Protein AF-A0A7X7YPT1-F1 (afdb_monomer_lite)

Radius of gyration: 20.03 Å; chains: 1; bounding box: 38×21×62 Å

Secondary structure (DSSP, 8-state):
-HHHHHHHHHHHHHHHHTT-EETTEETHHHHHHHHHHHHHHHHHHHHHHHHHHSPPP------

Foldseek 3Di:
DVCLVVVLVVLLVVQQVVQDADPNDTRNRNSVVVSVVVVVVVVVVVVVVVVVPDDDDDDDDDD

Sequence (63 aa):
SFLINKGSGVLFDYSIETNLRFMGFEGIEAGYFIIFCICAFAYLIGWVIMKALVPRYELIREM

Structure (mmCIF, N/CA/C/O backbone):
data_AF-A0A7X7YPT1-F1
#
_entry.id   AF-A0A7X7YPT1-F1
#
loop_
_atom_site.group_PDB
_atom_site.id
_atom_site.type_symbol
_atom_site.label_atom_id
_atom_site.label_alt_id
_atom_site.label_comp_id
_atom_site.label_asym_id
_atom_site.label_entity_id
_atom_site.label_seq_id
_atom_site.pdbx_PDB_ins_code
_atom_site.Cartn_x
_atom_site.Cartn_y
_atom_site.Cartn_z
_atom_site.occupancy
_atom_site.B_iso_or_equiv
_atom_site.auth_seq_id
_atom_site.auth_comp_id
_atom_site.auth_asym_id
_atom_site.auth_atom_id
_atom_site.pdbx_PDB_model_num
ATOM 1 N N . SER A 1 1 ? 9.447 8.710 4.411 1.00 61.50 1 SER A N 1
ATOM 2 C CA . SER A 1 1 ? 8.690 7.933 5.422 1.00 61.50 1 SER A CA 1
ATOM 3 C C . SER A 1 1 ? 7.627 8.728 6.175 1.00 61.50 1 SER A C 1
ATOM 5 O O . SER A 1 1 ? 6.744 8.116 6.755 1.00 61.50 1 SER A O 1
ATOM 7 N N . PHE A 1 2 ? 7.667 10.068 6.179 1.00 82.19 2 PHE A N 1
ATOM 8 C CA . PHE A 1 2 ? 6.726 10.873 6.969 1.00 82.19 2 PHE A CA 1
ATOM 9 C C . PHE A 1 2 ? 5.255 10.666 6.568 1.00 82.19 2 PHE A C 1
ATOM 11 O O . PHE A 1 2 ? 4.418 10.458 7.436 1.00 82.19 2 PHE A O 1
ATOM 18 N N . LEU A 1 3 ? 4.960 10.632 5.262 1.00 83.12 3 LEU A N 1
ATOM 19 C CA . LEU A 1 3 ? 3.591 10.491 4.748 1.00 83.12 3 LEU A CA 1
ATOM 20 C C . LEU A 1 3 ? 2.941 9.153 5.114 1.00 83.12 3 LEU A C 1
ATOM 22 O O . LEU A 1 3 ? 1.811 9.151 5.589 1.00 83.12 3 LEU A O 1
ATOM 26 N N . ILE A 1 4 ? 3.650 8.031 4.945 1.00 85.69 4 ILE A N 1
ATOM 27 C CA . ILE A 1 4 ? 3.074 6.717 5.253 1.00 85.69 4 ILE A CA 1
ATOM 28 C C . ILE A 1 4 ? 2.927 6.498 6.755 1.00 85.69 4 ILE A C 1
ATOM 30 O O . ILE A 1 4 ? 1.894 6.004 7.164 1.00 85.69 4 ILE A O 1
ATOM 34 N N . ASN A 1 5 ? 3.882 6.955 7.576 1.00 87.25 5 ASN A N 1
ATOM 35 C CA . ASN A 1 5 ? 3.792 6.820 9.033 1.00 87.25 5 ASN A CA 1
ATOM 36 C C . ASN A 1 5 ? 2.705 7.720 9.643 1.00 87.25 5 ASN A C 1
ATOM 38 O O . ASN A 1 5 ? 1.980 7.288 10.535 1.00 87.25 5 ASN A O 1
ATOM 42 N N . LYS A 1 6 ? 2.558 8.967 9.165 1.00 89.81 6 LYS A N 1
ATOM 43 C CA . LYS A 1 6 ? 1.462 9.844 9.610 1.00 89.81 6 LYS A CA 1
ATOM 44 C C . LYS A 1 6 ? 0.112 9.352 9.102 1.00 89.81 6 LYS A C 1
ATOM 46 O O . LYS A 1 6 ? -0.841 9.342 9.871 1.00 89.81 6 LYS A O 1
ATOM 51 N N . GLY A 1 7 ? 0.036 8.950 7.834 1.00 90.00 7 GLY A N 1
ATOM 52 C CA . GLY A 1 7 ? -1.191 8.438 7.230 1.00 90.00 7 GLY A CA 1
ATOM 53 C C . GLY A 1 7 ? -1.648 7.124 7.860 1.00 90.00 7 GLY A C 1
ATOM 54 O O . GLY A 1 7 ? -2.823 6.992 8.181 1.00 90.00 7 GLY A O 1
ATOM 55 N N . SER A 1 8 ? -0.729 6.184 8.104 1.00 90.06 8 SER A N 1
ATOM 56 C CA . SER A 1 8 ? -1.050 4.908 8.749 1.00 90.06 8 SER A CA 1
ATOM 57 C C . SER A 1 8 ? -1.495 5.097 10.191 1.00 90.06 8 SER A C 1
ATOM 59 O O . SER A 1 8 ? -2.439 4.440 10.599 1.00 90.06 8 SER A O 1
ATOM 61 N N . GLY A 1 9 ? -0.872 6.014 10.944 1.00 90.12 9 GLY A N 1
ATOM 62 C CA . GLY A 1 9 ? -1.299 6.330 12.311 1.00 90.12 9 GLY A CA 1
ATOM 63 C C . GLY A 1 9 ? -2.752 6.804 12.360 1.00 90.12 9 GLY A C 1
ATOM 64 O O . GLY A 1 9 ? -3.566 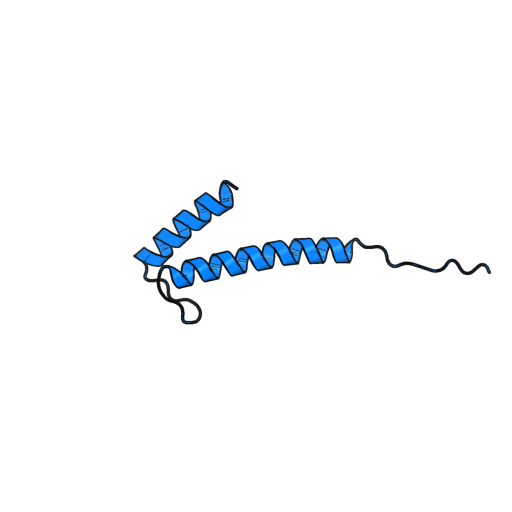6.205 13.050 1.00 90.12 9 GLY A O 1
ATOM 65 N N . VAL A 1 10 ? -3.102 7.791 11.528 1.00 93.44 10 VAL A N 1
ATOM 66 C CA . VAL A 1 10 ? -4.484 8.295 11.431 1.00 93.44 10 VAL A CA 1
ATOM 67 C C . VAL A 1 10 ? -5.453 7.207 10.958 1.00 93.44 10 VAL A C 1
ATOM 69 O O . VAL A 1 10 ? 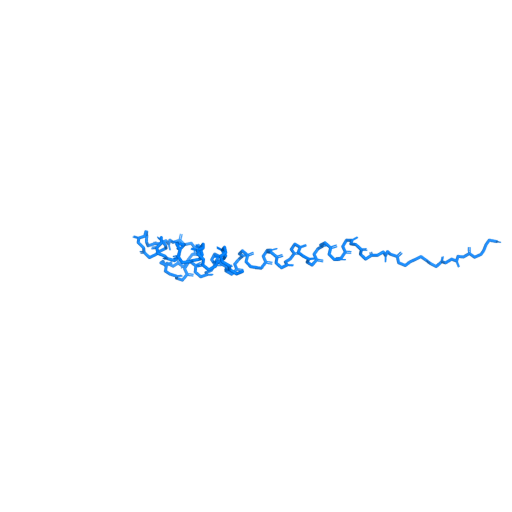-6.569 7.114 11.461 1.00 93.44 10 VAL A O 1
ATOM 72 N N . LEU A 1 11 ? -5.040 6.369 10.001 1.00 91.94 11 LEU A N 1
ATOM 73 C CA . LEU A 1 11 ? -5.868 5.268 9.513 1.00 91.94 11 LEU A CA 1
ATOM 74 C C . LEU A 1 11 ? -6.116 4.214 10.600 1.00 91.94 11 LEU A C 1
ATOM 76 O O . LEU A 1 11 ? -7.220 3.683 10.681 1.00 91.94 11 LEU A O 1
ATOM 80 N N . PHE A 1 12 ? -5.116 3.914 11.431 1.00 92.94 12 PHE A N 1
ATOM 81 C CA . PHE A 1 12 ? -5.265 2.971 12.535 1.00 92.94 12 PHE A CA 1
ATOM 82 C C . PHE A 1 12 ? -6.184 3.522 13.622 1.00 92.94 12 PHE A C 1
ATOM 84 O O . PHE A 1 12 ? -7.100 2.809 14.030 1.00 92.94 12 PHE A O 1
ATOM 91 N N . ASP A 1 13 ? -6.022 4.789 14.006 1.00 93.38 13 ASP A N 1
ATOM 92 C CA . ASP A 1 13 ? -6.920 5.453 14.956 1.00 93.38 13 ASP A CA 1
ATOM 93 C C . ASP A 1 13 ? -8.372 5.410 14.451 1.00 93.38 13 ASP A C 1
ATOM 95 O O . ASP A 1 13 ? -9.267 4.939 15.154 1.00 93.38 13 ASP A O 1
ATOM 99 N N . TYR A 1 14 ? -8.589 5.767 13.179 1.00 92.69 14 TYR A N 1
ATOM 100 C CA . TYR A 1 14 ? -9.898 5.673 12.529 1.00 92.69 14 TYR A CA 1
ATOM 101 C C . TYR A 1 14 ? -10.439 4.239 12.503 1.00 92.69 14 TYR A C 1
ATOM 103 O O . TYR A 1 14 ? -11.628 4.013 12.738 1.00 92.69 14 TYR A O 1
ATOM 111 N N . SER A 1 15 ? -9.579 3.254 12.230 1.00 91.69 15 SER A N 1
ATOM 112 C CA . SER A 1 15 ? -9.988 1.852 12.152 1.00 91.69 15 SER A CA 1
ATOM 113 C C . SER A 1 15 ? -10.488 1.311 13.492 1.00 91.69 15 SER A C 1
ATOM 115 O O . SER A 1 15 ? -11.452 0.548 13.523 1.00 91.69 15 SER A O 1
ATOM 117 N N . ILE A 1 16 ? -9.885 1.755 14.597 1.00 90.94 16 ILE A N 1
ATOM 118 C CA . ILE A 1 16 ? -10.264 1.366 15.956 1.00 90.94 16 ILE A CA 1
ATOM 119 C C . ILE A 1 16 ? -11.536 2.103 16.385 1.00 90.94 16 ILE A C 1
ATOM 121 O O . ILE A 1 16 ? -12.478 1.460 16.846 1.00 90.94 16 ILE A O 1
ATOM 125 N N . GLU A 1 17 ? -11.587 3.427 16.206 1.00 93.31 17 GLU A N 1
ATOM 126 C CA . GLU A 1 17 ? -12.714 4.265 16.639 1.00 93.31 17 GLU A CA 1
ATOM 127 C C . GLU A 1 17 ? -14.021 3.876 15.941 1.00 93.31 17 GLU A C 1
ATOM 129 O O . GLU A 1 17 ? -15.071 3.781 16.574 1.00 93.31 17 GLU A O 1
ATOM 134 N N . THR A 1 18 ? -13.952 3.595 14.639 1.00 88.88 18 THR A N 1
ATOM 135 C CA . THR A 1 18 ? -15.134 3.258 13.833 1.00 88.88 18 THR A CA 1
ATOM 136 C C . THR A 1 18 ? -15.440 1.765 13.779 1.00 88.88 18 THR A C 1
ATOM 138 O O . THR A 1 18 ? -16.411 1.371 13.136 1.00 88.88 18 THR A O 1
ATOM 141 N N . ASN A 1 19 ? -14.631 0.936 14.452 1.00 87.62 19 ASN A N 1
ATOM 142 C CA . ASN A 1 19 ? -14.698 -0.522 14.364 1.00 87.6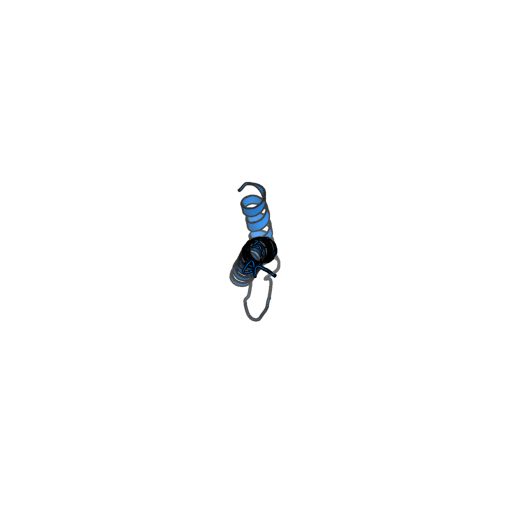2 19 ASN A CA 1
ATOM 143 C C . ASN A 1 19 ? -14.730 -0.994 12.898 1.00 87.62 19 ASN A C 1
ATOM 145 O O . ASN A 1 19 ? -15.635 -1.695 12.448 1.00 87.62 19 ASN A O 1
ATOM 149 N N . LEU A 1 20 ? -13.759 -0.517 12.118 1.00 88.81 20 LEU A N 1
ATOM 150 C CA . LEU A 1 20 ? -13.739 -0.651 10.668 1.00 88.81 20 LEU A CA 1
ATOM 151 C C . LEU A 1 20 ? -13.819 -2.120 10.254 1.00 88.81 20 LEU A C 1
ATOM 153 O O . LEU A 1 20 ? -12.939 -2.909 10.584 1.00 88.81 20 LEU A O 1
ATOM 157 N N . ARG A 1 21 ? -14.848 -2.473 9.481 1.00 88.25 21 ARG A N 1
ATOM 158 C CA . ARG A 1 21 ? -15.010 -3.819 8.926 1.00 88.25 21 ARG A CA 1
ATOM 159 C C . ARG A 1 21 ? -14.657 -3.819 7.453 1.00 88.25 21 ARG A C 1
ATOM 161 O O . ARG A 1 21 ? -15.326 -3.167 6.652 1.00 88.25 21 ARG A O 1
ATOM 168 N N . PHE A 1 22 ? -13.619 -4.558 7.085 1.00 85.81 22 PHE A N 1
ATOM 169 C CA . PHE A 1 22 ? -13.150 -4.623 5.707 1.00 85.81 22 PHE A CA 1
ATOM 170 C C . PHE A 1 22 ? -12.720 -6.039 5.333 1.00 85.81 22 PHE A C 1
ATOM 172 O O . PHE A 1 22 ? -11.864 -6.627 5.984 1.00 85.81 22 PHE A O 1
ATOM 179 N N . MET A 1 23 ? -13.330 -6.591 4.277 1.00 84.06 23 MET A N 1
ATOM 180 C CA . MET A 1 23 ? -13.038 -7.933 3.739 1.00 84.06 23 MET A CA 1
ATOM 181 C C . MET A 1 23 ? -13.015 -9.065 4.793 1.00 84.06 23 MET A C 1
ATOM 183 O O . MET A 1 23 ? -12.308 -10.052 4.624 1.00 84.06 23 MET A O 1
ATOM 187 N N . GLY A 1 24 ? -13.809 -8.935 5.863 1.00 86.69 24 GLY A N 1
ATOM 188 C CA . GLY A 1 24 ? -13.897 -9.915 6.956 1.00 86.69 24 GLY A CA 1
ATOM 189 C C . GLY A 1 24 ? -12.993 -9.632 8.161 1.00 86.69 24 GLY A C 1
ATOM 190 O O . GLY A 1 24 ? -13.127 -10.316 9.169 1.00 86.69 24 GLY A O 1
ATOM 191 N N . PHE A 1 25 ? -12.130 -8.616 8.087 1.00 86.94 25 PHE A N 1
ATOM 192 C CA . PHE A 1 25 ? -11.335 -8.118 9.211 1.00 86.94 25 PHE A CA 1
ATOM 193 C C . PHE A 1 25 ? -12.058 -6.976 9.929 1.00 86.94 25 PHE A C 1
ATOM 195 O O . PHE A 1 25 ? -12.831 -6.250 9.298 1.00 86.94 25 PHE A O 1
ATOM 202 N N . GLU A 1 26 ? -11.797 -6.802 11.225 1.00 90.44 26 GLU A N 1
ATOM 203 C CA . GLU A 1 26 ? -12.474 -5.821 12.080 1.00 90.44 26 GLU A CA 1
ATOM 204 C C . GLU A 1 26 ? -11.466 -4.984 12.880 1.00 90.44 26 GLU A C 1
ATOM 206 O O . GLU A 1 26 ? -10.416 -5.463 13.313 1.00 90.44 26 GLU A O 1
ATOM 211 N N . GLY A 1 27 ? -11.767 -3.697 13.040 1.00 90.31 27 GLY A N 1
ATOM 212 C CA . GLY A 1 27 ? -10.943 -2.767 13.797 1.00 90.31 27 GLY A CA 1
ATOM 213 C C . GLY A 1 27 ? -9.540 -2.598 13.208 1.00 90.31 27 GLY A C 1
ATOM 214 O O . GLY A 1 27 ? -9.360 -2.309 12.023 1.00 90.31 27 GLY A O 1
ATOM 215 N N . ILE A 1 28 ? -8.526 -2.793 14.054 1.00 91.19 28 ILE A N 1
ATOM 216 C CA . ILE A 1 28 ? -7.120 -2.557 13.703 1.00 91.19 28 ILE A CA 1
ATOM 217 C C . ILE A 1 28 ? -6.593 -3.529 12.636 1.00 91.19 28 ILE A C 1
ATOM 219 O O . ILE A 1 28 ? -5.761 -3.151 11.811 1.00 91.19 28 ILE A O 1
ATOM 223 N N . GLU A 1 29 ? -7.098 -4.765 12.604 1.00 91.62 29 GLU A N 1
ATOM 224 C CA . GLU A 1 29 ? -6.684 -5.782 11.629 1.00 91.62 29 GLU A CA 1
ATOM 225 C C . GLU A 1 29 ? -7.067 -5.359 10.205 1.00 91.62 29 GLU A C 1
ATOM 227 O O . GLU A 1 29 ? -6.265 -5.478 9.274 1.00 91.62 29 GLU A O 1
ATOM 232 N N . ALA A 1 30 ? -8.255 -4.765 10.051 1.00 93.19 30 ALA A N 1
ATOM 233 C CA . ALA A 1 30 ? -8.697 -4.163 8.797 1.00 93.19 30 ALA A CA 1
ATOM 234 C C . ALA A 1 30 ? -7.798 -2.984 8.391 1.00 93.19 30 ALA A C 1
ATOM 236 O O . ALA A 1 30 ? -7.431 -2.856 7.220 1.00 93.19 30 ALA A O 1
ATOM 237 N N . GLY A 1 31 ? -7.384 -2.159 9.358 1.00 92.12 31 GLY A N 1
ATOM 238 C CA . GLY A 1 31 ? -6.421 -1.081 9.139 1.00 92.12 31 GLY A CA 1
ATOM 239 C C . GLY A 1 31 ? -5.084 -1.588 8.585 1.00 92.12 31 GLY A C 1
ATOM 240 O O . GLY A 1 31 ? -4.596 -1.070 7.576 1.00 92.12 31 GLY A O 1
ATOM 241 N N . TYR A 1 32 ? -4.501 -2.627 9.194 1.00 92.38 32 TYR A N 1
ATOM 242 C CA . TYR A 1 32 ? -3.255 -3.236 8.710 1.00 92.38 32 TYR A CA 1
ATOM 243 C C . TYR A 1 32 ? -3.399 -3.799 7.298 1.00 92.38 32 TYR A C 1
ATOM 245 O O . TYR A 1 32 ? -2.528 -3.567 6.456 1.00 92.38 32 TYR A O 1
ATOM 253 N N . PHE A 1 33 ? -4.504 -4.490 7.018 1.00 93.25 33 PHE A N 1
ATOM 254 C CA . PHE A 1 33 ? -4.773 -5.048 5.697 1.00 93.25 33 PHE A CA 1
ATOM 255 C C . PHE A 1 33 ? -4.772 -3.965 4.606 1.00 93.25 33 PHE A C 1
ATOM 257 O O . PHE A 1 33 ? -4.108 -4.120 3.580 1.00 93.25 33 PHE A O 1
ATOM 264 N N . ILE A 1 34 ? -5.427 -2.827 4.855 1.00 92.81 34 ILE A N 1
ATOM 265 C CA . ILE A 1 34 ? -5.473 -1.702 3.909 1.00 92.81 34 ILE A CA 1
ATOM 266 C C . ILE A 1 34 ? -4.069 -1.154 3.623 1.00 92.81 34 ILE A C 1
ATOM 268 O O . ILE A 1 34 ? -3.721 -0.935 2.460 1.00 92.81 34 ILE A O 1
ATOM 272 N N . ILE A 1 35 ? -3.233 -0.971 4.651 1.00 92.94 35 ILE A N 1
ATOM 273 C CA . ILE A 1 35 ? -1.850 -0.503 4.463 1.00 92.94 35 ILE A CA 1
ATOM 274 C C . ILE A 1 35 ? -1.033 -1.500 3.638 1.00 92.94 35 ILE A C 1
ATOM 276 O O . ILE A 1 35 ? -0.310 -1.089 2.726 1.00 92.94 35 ILE A O 1
ATOM 280 N N . PHE A 1 36 ? -1.172 -2.800 3.900 1.00 92.38 36 PHE A N 1
ATOM 281 C CA . PHE A 1 36 ? -0.503 -3.828 3.104 1.00 92.38 36 PHE A CA 1
ATOM 282 C C . PHE A 1 36 ? -0.923 -3.786 1.635 1.00 92.38 36 PHE A C 1
ATOM 284 O O . PHE A 1 36 ? -0.056 -3.854 0.761 1.00 92.38 36 PHE A O 1
ATOM 291 N N . CYS A 1 37 ? -2.215 -3.605 1.345 1.00 94.38 37 CYS A N 1
ATOM 292 C CA . CYS A 1 37 ? -2.692 -3.438 -0.025 1.00 94.38 37 CYS A CA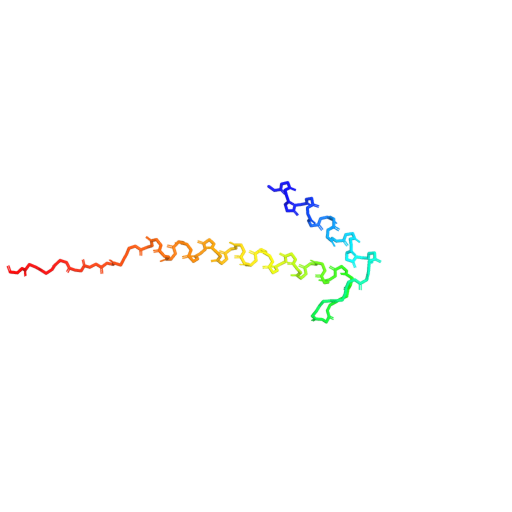 1
ATOM 293 C C . CYS A 1 37 ? -2.037 -2.230 -0.704 1.00 94.38 37 CYS A C 1
ATOM 295 O O . CYS A 1 37 ? -1.504 -2.366 -1.804 1.00 94.38 37 CYS A O 1
ATOM 297 N N . ILE A 1 38 ? -2.017 -1.066 -0.047 1.00 92.75 38 ILE A N 1
ATOM 298 C CA . ILE A 1 38 ? -1.412 0.156 -0.603 1.00 92.75 38 ILE A CA 1
ATOM 299 C C . ILE A 1 38 ? 0.070 -0.071 -0.931 1.00 92.75 38 ILE A C 1
ATOM 301 O O . ILE A 1 38 ? 0.517 0.263 -2.030 1.00 92.75 38 ILE A O 1
ATOM 305 N N . CYS A 1 39 ? 0.825 -0.681 -0.017 1.00 93.00 39 CYS A N 1
ATOM 306 C CA . CYS A 1 39 ? 2.234 -1.007 -0.235 1.00 93.00 39 CYS A CA 1
ATOM 307 C C . CYS A 1 39 ? 2.432 -1.979 -1.406 1.00 93.00 39 CYS A C 1
ATOM 309 O O . CYS A 1 39 ? 3.328 -1.774 -2.228 1.00 93.00 39 CYS A O 1
ATOM 311 N N . ALA A 1 40 ? 1.587 -3.007 -1.515 1.00 95.75 40 ALA A N 1
ATOM 312 C CA . ALA A 1 40 ? 1.643 -3.967 -2.613 1.00 95.75 40 ALA A CA 1
ATOM 313 C C . ALA A 1 40 ? 1.407 -3.286 -3.971 1.00 95.75 40 ALA A C 1
ATOM 315 O O . ALA A 1 40 ? 2.175 -3.504 -4.909 1.00 95.75 40 ALA A O 1
ATOM 316 N N . PHE A 1 41 ? 0.406 -2.406 -4.072 1.00 95.88 41 PHE A N 1
ATOM 317 C CA . PHE A 1 41 ? 0.153 -1.646 -5.298 1.00 95.88 41 PHE A CA 1
ATOM 318 C C . PHE A 1 41 ? 1.288 -0.677 -5.629 1.00 95.88 41 PHE A C 1
ATOM 320 O O . PHE A 1 41 ? 1.716 -0.621 -6.780 1.00 95.88 41 PHE A O 1
ATOM 327 N N . ALA A 1 42 ? 1.824 0.044 -4.642 1.00 94.94 42 ALA A N 1
ATOM 328 C CA . ALA A 1 42 ? 2.957 0.944 -4.850 1.00 94.94 42 ALA A CA 1
ATOM 329 C C . ALA A 1 42 ? 4.182 0.198 -5.410 1.00 94.94 42 ALA A C 1
ATOM 331 O O . ALA A 1 42 ? 4.820 0.668 -6.355 1.00 94.94 42 ALA A O 1
ATOM 332 N N . TYR A 1 43 ? 4.472 -0.994 -4.878 1.00 94.44 43 TYR A N 1
ATOM 333 C CA . TYR A 1 43 ? 5.533 -1.857 -5.394 1.00 94.44 43 TYR A CA 1
ATOM 334 C C . TYR A 1 43 ? 5.248 -2.341 -6.822 1.00 94.44 43 TYR A C 1
ATOM 336 O O . TYR A 1 43 ? 6.116 -2.234 -7.692 1.00 94.44 43 TYR A O 1
ATOM 344 N N . LEU A 1 44 ? 4.030 -2.829 -7.090 1.00 96.56 44 LEU A N 1
ATOM 345 C CA . LEU A 1 44 ? 3.641 -3.306 -8.419 1.00 96.56 44 LEU A CA 1
ATOM 346 C C . LEU A 1 44 ? 3.743 -2.205 -9.475 1.00 96.56 44 LEU A C 1
ATOM 348 O O . LEU A 1 44 ? 4.235 -2.474 -10.565 1.00 96.56 44 LEU A O 1
ATOM 352 N N . ILE A 1 45 ? 3.347 -0.970 -9.158 1.00 96.44 45 ILE A N 1
ATOM 353 C CA . ILE A 1 45 ? 3.484 0.172 -10.074 1.00 96.44 45 ILE A CA 1
ATOM 354 C C . ILE A 1 45 ? 4.957 0.386 -10.440 1.00 96.44 45 ILE A C 1
ATOM 356 O O . ILE A 1 45 ? 5.286 0.474 -11.623 1.00 96.44 45 ILE A O 1
ATOM 360 N N . GLY A 1 46 ? 5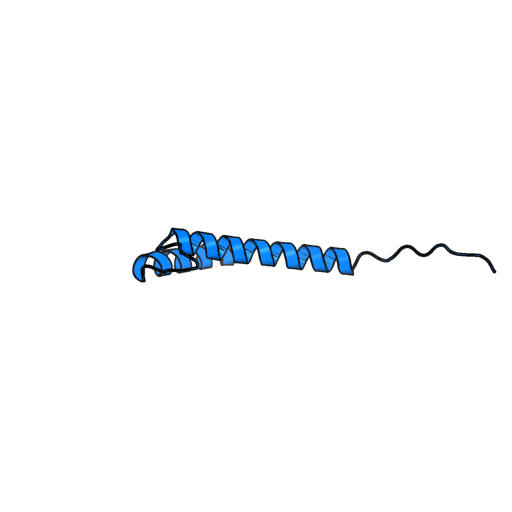.856 0.404 -9.451 1.00 95.06 46 GLY A N 1
ATOM 361 C CA . GLY A 1 46 ? 7.294 0.519 -9.704 1.00 95.06 46 GLY A CA 1
ATOM 362 C C . GLY A 1 46 ? 7.824 -0.616 -10.585 1.00 95.06 46 GLY A C 1
ATOM 363 O O . GLY A 1 46 ? 8.561 -0.374 -11.541 1.00 95.06 46 GLY A O 1
ATOM 364 N N . TRP A 1 47 ? 7.404 -1.853 -10.316 1.00 95.62 47 TRP A N 1
ATOM 365 C CA . TRP A 1 47 ? 7.786 -3.019 -11.113 1.00 95.62 47 TRP A CA 1
ATOM 366 C C . TRP A 1 47 ? 7.272 -2.962 -12.556 1.00 95.62 47 TRP A C 1
ATOM 368 O O . TRP A 1 47 ? 8.033 -3.231 -13.487 1.00 95.62 47 TRP A O 1
ATOM 378 N N . VAL A 1 48 ? 6.013 -2.569 -12.758 1.00 96.00 48 VAL A N 1
ATOM 379 C CA . VAL A 1 48 ? 5.409 -2.413 -14.088 1.00 96.00 48 VAL A CA 1
ATOM 380 C C . VAL A 1 48 ? 6.155 -1.357 -14.895 1.00 96.00 48 VAL A C 1
ATOM 382 O O . VAL A 1 48 ? 6.479 -1.610 -16.053 1.00 96.00 48 VAL A O 1
ATOM 385 N N . ILE A 1 49 ? 6.494 -0.217 -14.285 1.00 95.75 49 ILE A N 1
ATOM 386 C CA . ILE A 1 49 ? 7.290 0.833 -14.935 1.00 95.75 49 ILE A CA 1
ATOM 387 C C . ILE A 1 49 ? 8.649 0.270 -15.359 1.00 95.75 49 ILE A C 1
ATOM 389 O O . ILE A 1 49 ? 9.014 0.376 -16.526 1.00 95.75 49 ILE A O 1
ATOM 393 N N . MET A 1 50 ? 9.372 -0.406 -14.459 1.00 93.69 50 MET A N 1
ATOM 394 C CA . MET A 1 50 ? 10.657 -1.025 -14.802 1.00 93.69 50 MET A CA 1
ATOM 395 C C . MET A 1 50 ? 10.523 -2.020 -15.960 1.00 93.69 50 MET A C 1
ATOM 397 O O . MET A 1 50 ? 11.325 -1.987 -16.887 1.00 93.69 50 MET A O 1
ATOM 401 N N . LYS A 1 51 ? 9.491 -2.873 -15.961 1.00 89.88 51 LYS A N 1
ATOM 402 C CA . LYS A 1 51 ? 9.242 -3.830 -17.051 1.00 89.88 51 LYS A CA 1
ATOM 403 C C . LYS A 1 51 ? 8.872 -3.159 -18.371 1.00 89.88 51 LYS A C 1
ATOM 405 O O . LYS A 1 51 ? 9.262 -3.683 -19.409 1.00 89.88 51 LYS A O 1
ATOM 410 N N . ALA A 1 52 ? 8.151 -2.041 -18.336 1.00 91.94 52 ALA A N 1
ATOM 411 C CA . ALA A 1 52 ? 7.790 -1.274 -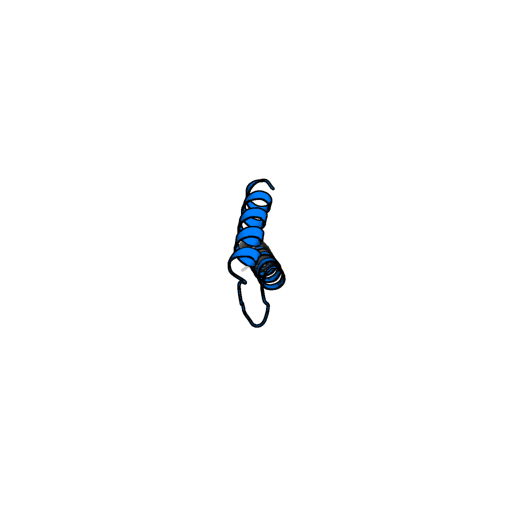19.524 1.00 91.94 52 ALA A CA 1
ATOM 412 C C . ALA A 1 52 ? 8.998 -0.545 -20.135 1.00 91.94 52 ALA A C 1
ATOM 414 O O . ALA A 1 52 ? 9.077 -0.417 -21.353 1.00 91.94 52 ALA A O 1
ATOM 415 N N . LEU A 1 53 ? 9.943 -0.098 -19.301 1.00 91.81 53 LEU A N 1
ATOM 416 C CA . LEU A 1 53 ? 11.158 0.585 -19.747 1.00 91.81 53 LEU A CA 1
ATOM 417 C C . LEU A 1 53 ? 12.237 -0.365 -20.282 1.00 91.81 53 LEU A C 1
ATOM 419 O O . LEU A 1 53 ? 13.143 0.106 -20.964 1.00 91.81 53 LEU A O 1
ATOM 423 N N . VAL A 1 54 ? 12.181 -1.671 -19.985 1.00 90.50 54 VAL A N 1
ATOM 424 C CA . VAL A 1 54 ? 13.163 -2.633 -20.509 1.00 90.50 54 VAL A CA 1
ATOM 425 C C . VAL A 1 54 ? 13.002 -2.738 -22.031 1.00 90.50 54 VAL A C 1
ATOM 427 O O . VAL A 1 54 ? 11.978 -3.247 -22.501 1.00 90.50 54 VAL A O 1
ATOM 430 N N . PRO A 1 55 ? 14.003 -2.298 -22.816 1.00 84.38 55 PRO A N 1
ATOM 431 C CA . PRO A 1 55 ? 13.939 -2.383 -24.264 1.00 84.38 55 PRO A CA 1
ATOM 432 C C . PRO A 1 55 ? 13.953 -3.850 -24.695 1.00 84.38 55 PRO A C 1
ATOM 434 O O . PRO A 1 55 ? 14.669 -4.689 -24.140 1.00 84.38 55 PRO A O 1
ATOM 437 N N . ARG A 1 56 ? 13.135 -4.171 -25.696 1.00 79.06 56 ARG A N 1
ATOM 438 C CA . ARG A 1 56 ? 13.106 -5.508 -26.292 1.00 79.06 56 ARG A CA 1
ATOM 439 C C . ARG A 1 56 ? 14.353 -5.656 -27.156 1.00 79.06 56 ARG A C 1
ATOM 441 O O . ARG A 1 56 ? 14.604 -4.823 -28.017 1.00 79.06 56 ARG A O 1
ATOM 448 N N . TYR A 1 57 ? 15.137 -6.696 -26.894 1.00 80.12 57 TYR A N 1
ATOM 449 C CA . TYR A 1 57 ? 16.312 -7.008 -27.699 1.00 80.12 57 TYR A CA 1
ATOM 450 C C . TYR A 1 57 ? 15.891 -7.342 -29.134 1.00 80.12 57 TYR A C 1
ATOM 452 O O . TYR A 1 57 ? 15.075 -8.242 -29.341 1.00 80.12 57 TYR A O 1
ATOM 460 N N . GLU A 1 58 ? 16.471 -6.642 -30.107 1.00 79.75 58 GLU A N 1
ATOM 461 C CA . GLU A 1 58 ? 16.344 -6.955 -31.527 1.00 79.75 58 GLU A CA 1
ATOM 462 C C . GLU A 1 58 ? 17.702 -7.404 -32.072 1.00 79.75 58 GLU A C 1
ATOM 464 O O . GLU A 1 58 ? 18.714 -6.719 -31.922 1.00 79.75 58 GLU A O 1
ATOM 469 N N . LEU A 1 59 ? 17.725 -8.590 -32.689 1.00 82.38 59 LEU A N 1
ATOM 470 C CA . LEU A 1 59 ? 18.889 -9.080 -33.421 1.00 82.38 59 LEU A CA 1
ATOM 471 C C . LEU A 1 59 ? 19.034 -8.259 -34.703 1.00 82.38 59 LEU A C 1
ATOM 473 O O . LEU A 1 59 ? 18.146 -8.290 -35.556 1.00 82.38 59 LEU A O 1
ATOM 477 N N . ILE A 1 60 ? 20.172 -7.590 -34.862 1.00 80.12 60 ILE A N 1
ATOM 478 C CA . ILE A 1 60 ? 20.540 -6.955 -36.126 1.00 80.12 60 ILE A CA 1
ATOM 479 C C . ILE A 1 60 ? 20.784 -8.086 -37.133 1.00 80.12 60 ILE A C 1
ATOM 481 O O . ILE A 1 60 ? 21.726 -8.863 -36.983 1.00 80.12 60 ILE A O 1
ATOM 485 N N . ARG A 1 61 ? 19.901 -8.223 -38.125 1.00 76.81 61 ARG A N 1
ATOM 486 C CA . ARG A 1 61 ? 20.131 -9.079 -39.293 1.00 76.81 61 ARG A CA 1
ATOM 487 C C . ARG A 1 61 ? 20.691 -8.184 -40.388 1.00 76.81 61 ARG A C 1
ATOM 489 O O . ARG A 1 61 ? 19.987 -7.286 -40.839 1.00 76.81 61 ARG A O 1
ATOM 496 N N . GLU A 1 62 ? 21.951 -8.392 -40.755 1.00 70.12 62 GLU A N 1
ATOM 497 C CA . GLU A 1 62 ? 22.513 -7.765 -41.952 1.00 70.12 62 GLU A CA 1
ATOM 498 C C . GLU A 1 62 ? 21.731 -8.253 -43.182 1.00 70.12 62 GLU A C 1
ATOM 500 O O . GLU A 1 62 ? 21.394 -9.438 -43.276 1.00 70.12 62 GLU A O 1
ATOM 505 N N . MET A 1 63 ? 21.365 -7.304 -44.048 1.00 60.97 63 MET A N 1
ATOM 506 C CA . MET A 1 63 ? 20.688 -7.522 -45.330 1.00 60.97 63 MET A CA 1
ATOM 507 C C . MET A 1 63 ? 21.716 -7.768 -46.426 1.00 60.97 63 MET A C 1
ATOM 509 O O . MET A 1 63 ? 22.692 -6.988 -46.476 1.00 60.97 63 MET A O 1
#

pLDDT: mean 88.85, std 7.31, range [60.97, 96.56]